Protein AF-A0A6N3CY88-F1 (afdb_monomer_lite)

Sequence (81 aa):
MNQKKIKISIKMVIIGIFAVIIAFVLSRLFVEYIDELLRSNWQYQLFESESSYIVFANCIMFSNILLEIFLIYICRKFRKI

Secondary structure (DSSP, 8-state):
--HHHHHHHHHHHHHHHHHHHHHHHHHHHHHHHHHHHHHHHHS--S-SSHHHHHHHHHHHHHHHHHHHHHHHHHHHHHTT-

Foldseek 3Di:
DPPVPVVVVVVVVVVVVVVLVVLLVVLLVVLVVVQVVCCVPPVDGPDPDPVVSVVNSVVSSVVVVVVVVVVVVVVVVVVVD

Structure (mmCIF, N/CA/C/O backbone):
data_AF-A0A6N3CY88-F1
#
_entry.id   AF-A0A6N3CY88-F1
#
loop_
_atom_site.group_PDB
_atom_site.id
_atom_site.type_symbol
_atom_site.label_atom_id
_atom_site.label_alt_id
_atom_site.label_comp_id
_atom_site.label_asym_id
_atom_site.label_entity_id
_atom_site.label_seq_id
_atom_site.pdbx_PDB_ins_code
_atom_site.Cartn_x
_atom_site.Cartn_y
_atom_site.Cartn_z
_atom_site.occupancy
_atom_site.B_iso_or_equiv
_atom_site.auth_seq_id
_atom_site.auth_comp_id
_atom_site.auth_asym_id
_atom_site.auth_atom_id
_atom_site.pdbx_PDB_model_num
ATOM 1 N N . MET A 1 1 ? -20.713 6.841 32.379 1.00 56.38 1 MET A N 1
ATOM 2 C CA . MET A 1 1 ? -20.191 6.207 31.141 1.00 56.38 1 MET A CA 1
ATOM 3 C C . MET A 1 1 ? -19.192 7.184 30.520 1.00 56.38 1 MET A C 1
ATOM 5 O O . MET A 1 1 ? -19.582 8.332 30.425 1.00 56.38 1 MET A O 1
ATOM 9 N N . ASN A 1 2 ? -17.942 6.808 30.181 1.00 58.56 2 ASN A N 1
ATOM 10 C CA . ASN A 1 2 ? -17.236 7.285 28.958 1.00 58.56 2 ASN A CA 1
ATOM 11 C C . ASN A 1 2 ? -15.720 7.545 28.985 1.00 58.56 2 ASN A C 1
ATOM 13 O O . ASN A 1 2 ? -15.143 7.414 27.917 1.00 58.56 2 ASN A O 1
ATOM 17 N N . GLN A 1 3 ? -15.021 7.810 30.093 1.00 59.69 3 GLN A N 1
ATOM 18 C CA . GLN A 1 3 ? -13.564 8.092 30.012 1.00 59.69 3 GLN A CA 1
ATOM 19 C C . GLN A 1 3 ? -12.761 6.918 29.391 1.00 59.69 3 GLN A C 1
ATOM 21 O O . GLN A 1 3 ? -11.980 7.106 28.459 1.00 59.69 3 GLN A O 1
ATOM 26 N N . LYS A 1 4 ? -13.039 5.670 29.814 1.00 63.72 4 LYS A N 1
ATOM 27 C CA . LYS A 1 4 ? -12.439 4.457 29.213 1.00 63.72 4 LYS A CA 1
ATOM 28 C C . LYS A 1 4 ? -12.857 4.231 27.750 1.00 63.72 4 LYS A C 1
ATOM 30 O O . LYS A 1 4 ? -12.013 3.853 26.949 1.00 63.72 4 LYS A O 1
ATOM 35 N N . LYS A 1 5 ? -14.127 4.474 27.389 1.00 63.59 5 LYS A N 1
ATOM 36 C CA . LYS A 1 5 ? -14.618 4.317 26.002 1.00 63.59 5 LYS A CA 1
ATOM 37 C C . LYS A 1 5 ? -13.982 5.346 25.059 1.00 63.59 5 LYS A C 1
ATOM 39 O O . LYS A 1 5 ? -13.523 4.964 23.993 1.00 63.59 5 LYS A O 1
ATOM 44 N N . ILE A 1 6 ? -13.878 6.609 25.481 1.00 66.06 6 ILE A N 1
ATOM 45 C CA . ILE A 1 6 ? -13.240 7.689 24.708 1.00 66.06 6 ILE A CA 1
ATOM 46 C C . ILE A 1 6 ?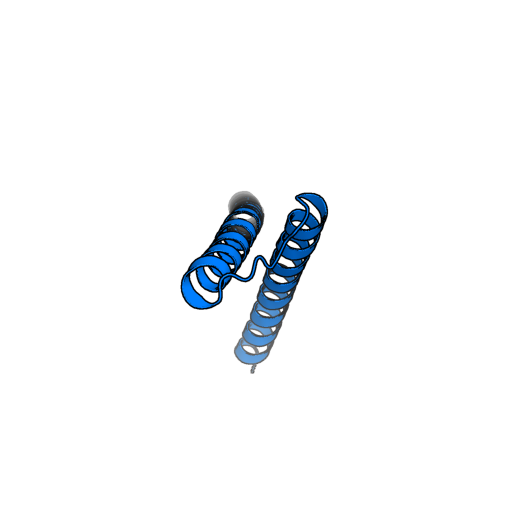 -11.756 7.377 24.473 1.00 66.06 6 ILE A C 1
ATOM 48 O O . ILE A 1 6 ? -11.278 7.472 23.345 1.00 66.06 6 ILE A O 1
ATOM 52 N N . LYS A 1 7 ? -11.038 6.917 25.507 1.00 65.56 7 LYS A N 1
ATOM 53 C CA . LYS A 1 7 ? -9.618 6.543 25.395 1.00 65.56 7 LYS A CA 1
ATOM 54 C C . LYS A 1 7 ? -9.389 5.377 24.421 1.00 65.56 7 LYS A C 1
ATOM 56 O O . LYS A 1 7 ? -8.408 5.384 23.681 1.00 65.56 7 LYS A O 1
ATOM 61 N N . ILE A 1 8 ? -10.299 4.398 24.392 1.00 69.62 8 ILE A N 1
ATOM 62 C CA . ILE A 1 8 ? -10.264 3.282 23.430 1.00 69.62 8 ILE A CA 1
ATOM 63 C C . ILE A 1 8 ? -10.525 3.786 22.004 1.00 69.62 8 ILE A C 1
ATOM 65 O O . ILE A 1 8 ? -9.791 3.409 21.094 1.00 69.62 8 ILE A O 1
ATOM 69 N N . SER A 1 9 ? -11.506 4.672 21.807 1.00 72.25 9 SER A N 1
ATOM 70 C CA . SER A 1 9 ? -11.805 5.238 20.486 1.00 72.25 9 SER A CA 1
ATOM 71 C C . SER A 1 9 ? -10.630 6.029 19.906 1.00 72.25 9 SER A C 1
ATOM 73 O O . SER A 1 9 ? -10.279 5.818 18.750 1.00 72.25 9 SER A O 1
ATOM 75 N N . ILE A 1 10 ? -9.963 6.872 20.703 1.00 79.38 10 ILE A N 1
ATOM 76 C CA . ILE A 1 10 ? -8.791 7.644 20.248 1.00 79.38 10 ILE A CA 1
ATOM 77 C C . ILE A 1 10 ? -7.643 6.710 19.840 1.00 79.38 10 ILE A C 1
ATOM 79 O O . ILE A 1 10 ? -7.030 6.906 18.794 1.00 79.38 10 ILE A O 1
ATOM 83 N N . LYS A 1 11 ? -7.384 5.650 20.619 1.00 79.44 11 LYS A N 1
ATOM 84 C CA . LYS A 1 11 ? -6.346 4.662 20.289 1.00 79.44 11 LYS A CA 1
ATOM 85 C C . LYS A 1 11 ? -6.617 3.977 18.943 1.00 79.44 11 LYS A C 1
ATOM 87 O O . LYS A 1 11 ? -5.689 3.795 18.164 1.00 79.44 11 LYS A O 1
ATOM 92 N N . MET A 1 12 ? -7.873 3.633 18.658 1.00 79.38 12 MET A N 1
ATOM 93 C CA . MET A 1 12 ? -8.264 3.019 17.381 1.00 79.38 12 MET A CA 1
ATOM 94 C C . MET A 1 12 ? -8.101 3.979 16.197 1.00 79.38 12 MET A C 1
ATOM 96 O O . MET A 1 12 ? -7.661 3.551 15.135 1.00 79.38 12 MET A O 1
ATOM 100 N N . VAL A 1 13 ? -8.403 5.268 16.384 1.00 83.06 13 VAL A N 1
ATOM 101 C CA . VAL A 1 13 ? -8.187 6.296 15.351 1.00 83.06 13 VAL A CA 1
ATOM 102 C C . VAL A 1 13 ? -6.701 6.430 15.019 1.00 83.06 13 VAL A C 1
ATOM 104 O O . VAL A 1 13 ? -6.341 6.416 13.847 1.00 83.06 13 VAL A O 1
ATOM 107 N N . ILE A 1 14 ? -5.830 6.486 16.033 1.00 86.38 14 ILE A N 1
ATOM 108 C CA . ILE A 1 14 ? -4.374 6.569 15.831 1.00 86.38 14 ILE A CA 1
ATOM 109 C C . ILE A 1 14 ? -3.857 5.347 15.063 1.00 86.38 14 ILE A C 1
ATOM 111 O O . ILE A 1 14 ? -3.082 5.504 14.124 1.00 86.38 14 ILE A O 1
ATOM 115 N N . ILE A 1 15 ? -4.311 4.141 15.423 1.00 85.69 15 ILE A N 1
ATOM 116 C CA . ILE A 1 15 ? -3.934 2.905 14.719 1.00 85.69 15 ILE A CA 1
ATOM 117 C C . ILE A 1 15 ? -4.376 2.959 13.251 1.00 85.69 15 ILE A C 1
ATOM 119 O O . ILE A 1 15 ? -3.587 2.621 12.375 1.00 85.69 15 ILE A O 1
ATOM 123 N N . GLY A 1 16 ? -5.599 3.423 12.975 1.00 83.69 16 GLY A N 1
ATOM 124 C CA . GLY A 1 16 ? -6.099 3.563 11.605 1.00 83.69 16 GLY A CA 1
ATOM 125 C C . GLY A 1 16 ? -5.274 4.542 10.767 1.00 83.69 16 GLY A C 1
ATOM 126 O O . GLY A 1 16 ? -4.906 4.225 9.642 1.00 83.69 16 GLY A O 1
ATOM 127 N N . ILE A 1 17 ? -4.915 5.701 11.329 1.00 89.06 17 ILE A N 1
ATOM 128 C CA . ILE A 1 17 ? -4.043 6.676 10.650 1.00 89.06 17 ILE A CA 1
ATOM 129 C C . ILE A 1 17 ? -2.672 6.055 10.361 1.00 89.06 17 ILE A C 1
ATOM 131 O O . ILE A 1 17 ? -2.155 6.182 9.254 1.00 89.06 17 ILE A O 1
ATOM 135 N N . PHE A 1 18 ? -2.094 5.353 11.338 1.00 90.00 18 PHE A N 1
ATOM 136 C CA . PHE A 1 18 ? -0.789 4.718 11.176 1.00 90.00 18 PHE A CA 1
ATOM 137 C C . PHE A 1 18 ? -0.809 3.628 10.096 1.00 90.00 18 PHE A C 1
ATOM 139 O O . PHE A 1 18 ? 0.116 3.553 9.293 1.00 90.00 18 PHE A O 1
ATOM 146 N N . ALA A 1 19 ? -1.885 2.839 10.018 1.00 85.00 19 ALA A N 1
ATOM 147 C CA . ALA A 1 19 ? -2.071 1.835 8.971 1.00 85.00 19 ALA A CA 1
ATOM 148 C C . ALA A 1 19 ? -2.102 2.464 7.568 1.00 85.00 19 ALA A C 1
ATOM 150 O O . ALA A 1 19 ? -1.428 1.974 6.664 1.00 85.00 19 ALA A O 1
ATOM 151 N N . VAL A 1 20 ? -2.792 3.598 7.396 1.00 88.06 20 VAL A N 1
ATOM 152 C CA . VAL A 1 20 ? -2.817 4.330 6.116 1.00 88.06 20 VAL A CA 1
ATOM 153 C C . VAL A 1 20 ? -1.423 4.835 5.733 1.00 88.06 20 VAL A C 1
ATOM 155 O O . VAL A 1 20 ? -1.018 4.696 4.580 1.00 88.06 20 VAL A O 1
ATOM 158 N N . ILE A 1 21 ? -0.664 5.378 6.690 1.00 91.44 21 ILE A N 1
ATOM 159 C CA . ILE A 1 21 ? 0.715 5.835 6.450 1.00 91.44 21 ILE A CA 1
ATOM 160 C C . ILE A 1 21 ? 1.609 4.658 6.041 1.00 91.44 21 ILE A C 1
ATOM 162 O O . ILE A 1 21 ? 2.362 4.763 5.074 1.00 91.44 21 ILE A O 1
ATOM 166 N N . ILE A 1 22 ? 1.506 3.521 6.735 1.00 90.31 22 ILE A N 1
ATOM 167 C CA . ILE A 1 22 ? 2.254 2.310 6.382 1.00 90.31 22 ILE A CA 1
ATOM 168 C C . ILE A 1 22 ? 1.889 1.849 4.970 1.00 90.31 22 ILE A C 1
ATOM 170 O O . ILE A 1 22 ? 2.786 1.602 4.167 1.00 90.31 22 ILE A O 1
ATOM 174 N N . ALA A 1 23 ? 0.597 1.769 4.641 1.00 89.44 23 ALA A N 1
ATOM 175 C CA . ALA A 1 23 ? 0.140 1.363 3.315 1.00 89.44 23 ALA A CA 1
ATOM 176 C C . ALA A 1 23 ? 0.681 2.297 2.223 1.00 89.44 23 ALA A C 1
ATOM 178 O O . ALA A 1 23 ? 1.108 1.832 1.166 1.00 89.44 23 ALA A O 1
ATOM 179 N N . PHE A 1 24 ? 0.726 3.603 2.490 1.00 91.56 24 PHE A N 1
ATOM 180 C CA . PHE A 1 24 ? 1.286 4.601 1.583 1.00 91.56 24 PHE A CA 1
ATOM 181 C C . PHE A 1 24 ? 2.780 4.382 1.306 1.00 91.56 24 PHE A C 1
ATOM 183 O O . PHE A 1 24 ? 3.202 4.437 0.146 1.00 91.56 24 PHE A O 1
ATOM 190 N N . VAL A 1 25 ? 3.577 4.134 2.350 1.00 93.06 25 VAL A N 1
ATOM 191 C CA . VAL A 1 25 ? 5.028 3.913 2.227 1.00 93.06 25 VAL A CA 1
ATOM 192 C C . VAL A 1 25 ? 5.316 2.565 1.566 1.00 93.06 25 VAL A C 1
ATOM 194 O O . VAL A 1 25 ? 6.072 2.508 0.598 1.00 93.06 25 VAL A O 1
ATOM 197 N N . LEU A 1 26 ? 4.672 1.490 2.032 1.00 91.88 26 LEU A N 1
ATOM 198 C CA . LEU A 1 26 ? 4.872 0.142 1.496 1.00 91.88 26 LEU A CA 1
ATOM 199 C C . LEU A 1 26 ? 4.516 0.047 0.017 1.00 91.88 26 LEU A C 1
ATOM 201 O O . LEU A 1 26 ? 5.214 -0.632 -0.725 1.00 91.88 26 LEU A O 1
ATOM 205 N N . SER A 1 27 ? 3.465 0.739 -0.427 1.00 92.94 27 SER A N 1
ATOM 206 C CA . SER A 1 27 ? 3.063 0.686 -1.836 1.00 92.94 27 SER A CA 1
ATOM 207 C C . SER A 1 27 ? 4.133 1.281 -2.751 1.00 92.94 27 SER A C 1
ATOM 209 O O . SER A 1 27 ? 4.411 0.711 -3.796 1.00 92.94 27 SER A O 1
ATOM 211 N N . ARG A 1 28 ? 4.792 2.373 -2.346 1.00 93.50 28 ARG A N 1
ATOM 212 C CA . ARG A 1 28 ? 5.893 2.978 -3.118 1.00 93.50 28 ARG A CA 1
ATOM 213 C C . ARG A 1 28 ? 7.127 2.093 -3.157 1.00 93.50 28 ARG A C 1
ATOM 215 O O . ARG A 1 28 ? 7.635 1.834 -4.241 1.00 93.50 28 ARG A O 1
ATOM 222 N N . LEU A 1 29 ? 7.540 1.582 -1.995 1.00 93.44 29 LEU A N 1
ATOM 223 C CA . LEU A 1 29 ? 8.676 0.663 -1.897 1.00 93.44 29 LEU A CA 1
ATOM 224 C C . LEU A 1 29 ? 8.445 -0.606 -2.7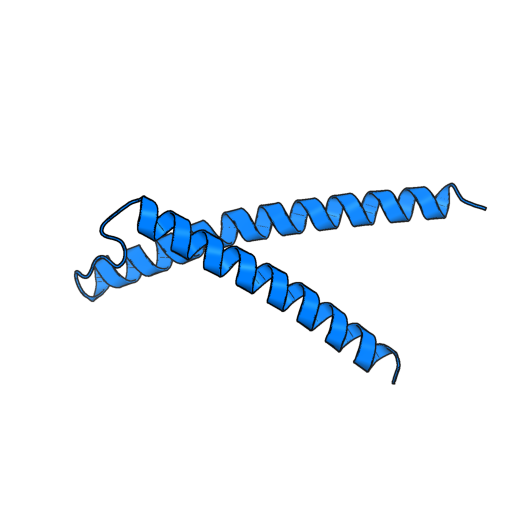20 1.00 93.44 29 LEU A C 1
ATOM 226 O O . LEU A 1 29 ? 9.359 -1.096 -3.369 1.00 93.44 29 LEU A O 1
ATOM 230 N N . PHE A 1 30 ? 7.219 -1.133 -2.717 1.00 91.94 30 PHE A N 1
ATOM 231 C CA . PHE A 1 30 ? 6.877 -2.315 -3.499 1.00 91.94 30 PHE A CA 1
ATOM 232 C C . PHE A 1 30 ? 6.943 -2.044 -5.004 1.00 91.94 30 PHE A C 1
ATOM 234 O O . PHE A 1 30 ? 7.511 -2.844 -5.739 1.00 91.94 30 PHE A O 1
ATOM 241 N N . VAL A 1 31 ? 6.393 -0.920 -5.471 1.00 92.94 31 VAL A N 1
ATOM 242 C CA . VAL A 1 31 ? 6.456 -0.553 -6.894 1.00 92.94 31 VAL A CA 1
ATOM 243 C C . VAL A 1 31 ? 7.893 -0.318 -7.346 1.00 92.94 31 VAL A C 1
ATOM 245 O O . VAL A 1 31 ? 8.282 -0.817 -8.396 1.00 92.94 31 VAL A O 1
ATOM 248 N N . GLU A 1 32 ? 8.681 0.395 -6.544 1.00 90.81 32 GLU A N 1
ATOM 249 C CA . GLU A 1 32 ? 10.100 0.643 -6.811 1.00 90.81 32 GLU A CA 1
ATOM 250 C C . GLU A 1 32 ? 10.893 -0.667 -6.863 1.00 90.81 32 GLU A C 1
ATOM 252 O O . GLU A 1 32 ? 11.638 -0.901 -7.807 1.00 90.81 32 GLU A O 1
ATOM 257 N N . TYR A 1 33 ? 10.642 -1.582 -5.923 1.00 91.19 33 TYR A N 1
ATOM 258 C CA . TYR A 1 33 ? 11.243 -2.913 -5.938 1.00 91.19 33 TYR A CA 1
ATOM 259 C C . TYR A 1 33 ? 10.908 -3.699 -7.212 1.00 91.19 33 TYR A C 1
ATOM 261 O O . TYR A 1 33 ? 11.788 -4.339 -7.784 1.00 91.19 33 TYR A O 1
ATOM 269 N N . ILE A 1 34 ? 9.651 -3.666 -7.669 1.00 90.31 34 ILE A N 1
ATOM 270 C CA . ILE A 1 34 ? 9.244 -4.350 -8.903 1.00 90.31 34 ILE A CA 1
ATOM 271 C C . ILE A 1 34 ? 9.935 -3.734 -10.121 1.00 90.31 34 ILE A C 1
ATOM 273 O O . ILE A 1 34 ? 10.429 -4.477 -10.967 1.00 90.31 34 ILE A O 1
ATOM 277 N N . ASP A 1 35 ? 10.000 -2.406 -10.207 1.00 90.00 35 ASP A N 1
ATOM 278 C CA . ASP A 1 35 ? 10.674 -1.720 -11.312 1.00 90.00 35 ASP A CA 1
ATOM 279 C C . ASP A 1 35 ? 12.177 -2.052 -11.345 1.00 90.00 35 ASP A C 1
ATOM 281 O O . ASP A 1 35 ? 12.703 -2.451 -12.384 1.00 90.00 35 ASP A O 1
ATOM 285 N N . GLU A 1 36 ? 12.855 -2.024 -10.194 1.00 89.06 36 GLU A N 1
ATOM 286 C CA . GLU A 1 36 ? 14.266 -2.412 -10.055 1.00 89.06 36 GLU A CA 1
ATOM 287 C C . GLU A 1 36 ? 14.497 -3.888 -10.429 1.00 89.06 36 GLU A C 1
ATOM 289 O O . GLU A 1 36 ? 15.472 -4.243 -11.101 1.00 89.06 36 GLU A O 1
ATOM 294 N N . LEU A 1 37 ? 13.580 -4.776 -10.037 1.00 91.62 37 LEU A N 1
ATOM 295 C CA . LEU A 1 37 ? 13.653 -6.203 -10.343 1.00 91.62 37 LEU A CA 1
ATOM 296 C C . LEU A 1 37 ? 13.488 -6.473 -11.844 1.00 91.62 37 LEU A C 1
ATOM 298 O O . LEU A 1 37 ? 14.196 -7.314 -12.401 1.00 91.62 37 LEU A O 1
ATOM 302 N N . LEU A 1 38 ? 12.591 -5.751 -12.513 1.00 88.81 38 LEU A N 1
ATOM 303 C CA . LEU A 1 38 ? 12.392 -5.843 -13.961 1.00 88.81 38 LEU A CA 1
ATOM 304 C C . LEU A 1 38 ? 13.576 -5.252 -14.728 1.00 88.81 38 LEU A C 1
ATOM 306 O O . LEU A 1 38 ? 14.054 -5.848 -15.698 1.00 88.81 38 LEU A O 1
ATOM 310 N N . ARG A 1 39 ? 14.108 -4.129 -14.248 1.00 88.25 39 ARG A N 1
ATOM 311 C CA . ARG A 1 39 ? 15.260 -3.468 -14.854 1.00 88.25 39 ARG A CA 1
ATOM 312 C C . ARG A 1 39 ? 16.526 -4.314 -14.746 1.00 88.25 39 ARG A C 1
ATOM 314 O O . ARG A 1 39 ? 17.263 -4.428 -15.722 1.00 88.25 39 ARG A O 1
ATOM 321 N N . SER A 1 40 ? 16.765 -4.933 -13.591 1.00 87.56 40 SER A N 1
ATOM 322 C CA . SER A 1 40 ? 17.948 -5.769 -13.347 1.00 87.56 40 SER A CA 1
ATOM 323 C C . SER A 1 40 ? 17.907 -7.112 -14.079 1.00 87.56 40 SER A C 1
ATOM 325 O O . SER A 1 40 ? 18.942 -7.556 -14.571 1.00 87.56 40 SER A O 1
ATOM 327 N N . ASN A 1 41 ? 16.736 -7.749 -14.190 1.00 89.19 41 ASN A N 1
ATOM 328 C CA . ASN A 1 41 ? 16.630 -9.077 -14.806 1.00 89.19 41 ASN A CA 1
ATOM 329 C C . ASN A 1 41 ? 16.319 -9.044 -16.304 1.00 89.19 41 ASN A C 1
ATOM 331 O O . ASN A 1 41 ? 16.807 -9.898 -17.043 1.00 89.19 41 ASN A O 1
ATOM 335 N N . TRP A 1 42 ? 15.504 -8.092 -16.761 1.00 87.88 42 TRP A N 1
ATOM 336 C CA . TRP A 1 42 ? 14.988 -8.065 -18.135 1.00 87.88 42 TRP A CA 1
ATOM 337 C C . TRP A 1 42 ? 15.359 -6.800 -18.907 1.00 87.88 42 TRP A C 1
ATOM 339 O O . TRP A 1 42 ? 14.927 -6.655 -20.047 1.00 87.88 42 TRP A O 1
ATOM 349 N N . GLN A 1 43 ? 16.149 -5.891 -18.314 1.00 82.06 43 GLN A N 1
ATOM 350 C CA . GLN A 1 43 ? 16.468 -4.574 -18.891 1.00 82.06 43 GLN A CA 1
ATOM 351 C C . GLN A 1 43 ? 15.216 -3.774 -19.284 1.00 82.06 43 GLN A C 1
ATOM 353 O O . GLN A 1 43 ? 15.265 -2.889 -20.136 1.00 82.06 43 GLN A O 1
ATOM 358 N N . TYR A 1 44 ? 14.089 -4.094 -18.653 1.00 81.50 44 TYR A N 1
ATOM 359 C CA . TYR A 1 44 ? 12.799 -3.495 -18.924 1.00 81.50 44 TYR A CA 1
ATOM 360 C C . TYR A 1 44 ? 12.471 -2.511 -17.809 1.00 81.50 44 TYR A C 1
ATOM 362 O O . TYR A 1 44 ? 12.522 -2.869 -16.635 1.00 81.50 44 TYR A O 1
ATOM 370 N N . GLN A 1 45 ? 12.143 -1.279 -18.182 1.00 81.94 45 GLN A N 1
ATOM 371 C CA . GLN A 1 45 ? 11.661 -0.272 -17.248 1.00 81.94 45 G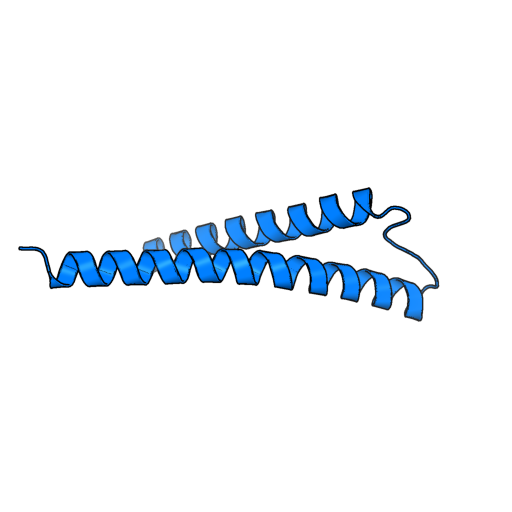LN A CA 1
ATOM 372 C C . GLN A 1 45 ? 10.134 -0.274 -17.297 1.00 81.94 45 GLN A C 1
ATOM 374 O O . GLN A 1 45 ? 9.548 -0.075 -18.360 1.00 81.94 45 GLN A O 1
ATOM 379 N N . LEU A 1 46 ? 9.492 -0.539 -16.159 1.00 81.25 46 LEU A N 1
ATOM 380 C CA . LEU A 1 46 ? 8.036 -0.641 -16.068 1.00 81.25 46 LEU A CA 1
ATOM 381 C C . LEU A 1 46 ? 7.382 0.744 -16.130 1.00 81.25 46 LEU A C 1
ATOM 383 O O . LEU A 1 46 ? 6.283 0.883 -16.665 1.00 81.25 46 LEU A O 1
ATOM 387 N N . PHE A 1 47 ? 8.062 1.766 -15.603 1.00 85.69 47 PHE A N 1
ATOM 388 C CA . PHE A 1 47 ? 7.565 3.141 -15.574 1.00 85.69 47 PHE A CA 1
ATOM 389 C C . PHE A 1 47 ? 8.488 4.082 -16.341 1.00 85.69 47 PHE A C 1
ATOM 391 O O . PHE A 1 47 ? 9.557 4.460 -15.867 1.00 85.69 47 PHE A O 1
ATOM 398 N N . GLU A 1 48 ? 8.050 4.513 -17.521 1.00 79.50 48 GLU A N 1
ATOM 399 C CA . GLU A 1 48 ? 8.768 5.505 -18.335 1.00 79.50 48 GLU A CA 1
ATOM 400 C C . GLU A 1 48 ? 8.591 6.938 -17.803 1.00 79.50 48 GLU A C 1
ATOM 402 O O . GLU A 1 48 ? 9.395 7.821 -18.099 1.00 79.50 48 GLU A O 1
ATOM 407 N N . SER A 1 49 ? 7.550 7.182 -16.996 1.00 87.44 49 SER A N 1
ATOM 408 C CA . SER A 1 49 ? 7.250 8.491 -16.410 1.00 87.44 49 SER A CA 1
ATOM 409 C C . SER A 1 49 ? 6.968 8.419 -14.910 1.00 87.44 49 SER A C 1
ATOM 411 O O . SER A 1 49 ? 6.325 7.485 -14.422 1.00 87.44 49 SER A O 1
ATOM 413 N N . GLU A 1 50 ? 7.340 9.475 -14.182 1.00 85.44 50 GLU A N 1
ATOM 414 C CA . GLU A 1 50 ? 7.028 9.620 -12.753 1.00 85.44 50 GLU A CA 1
ATOM 415 C C . GLU A 1 50 ? 5.510 9.593 -12.494 1.00 85.44 50 GLU A C 1
ATOM 417 O O . GLU A 1 50 ? 5.036 9.031 -11.508 1.00 85.44 50 GLU A O 1
ATOM 422 N N . SER A 1 51 ? 4.714 10.130 -13.424 1.00 90.50 51 SER A N 1
ATOM 423 C CA . SER A 1 51 ? 3.253 10.106 -13.325 1.00 90.50 51 SER A CA 1
ATOM 424 C C . SER A 1 51 ? 2.683 8.686 -13.351 1.00 90.50 51 SER A C 1
ATOM 426 O O . SER A 1 51 ? 1.781 8.379 -12.570 1.00 90.50 51 SER A O 1
ATOM 428 N N . SER A 1 52 ? 3.217 7.809 -14.206 1.00 87.81 52 SER A N 1
ATOM 429 C CA . SER A 1 52 ? 2.772 6.415 -14.305 1.00 87.81 52 SER A CA 1
ATOM 430 C C . SER A 1 52 ? 3.130 5.616 -13.047 1.00 87.81 52 SER A C 1
ATOM 432 O O . SER A 1 52 ? 2.280 4.893 -12.523 1.00 87.81 52 SER A O 1
ATOM 434 N N . TYR A 1 53 ? 4.324 5.854 -12.490 1.00 91.44 53 TYR A N 1
ATOM 435 C CA . TYR A 1 53 ? 4.745 5.327 -11.192 1.00 91.44 53 TYR A CA 1
ATOM 436 C C . TYR A 1 53 ? 3.783 5.749 -10.071 1.00 91.44 53 TYR A C 1
ATOM 438 O O . TYR A 1 53 ? 3.287 4.906 -9.323 1.00 91.44 53 TYR A O 1
ATOM 446 N N . ILE A 1 54 ? 3.459 7.047 -9.978 1.00 90.56 54 ILE A N 1
ATOM 447 C CA . ILE A 1 54 ? 2.577 7.576 -8.925 1.00 90.56 54 ILE A CA 1
ATOM 448 C C . ILE A 1 54 ? 1.181 6.953 -9.010 1.00 90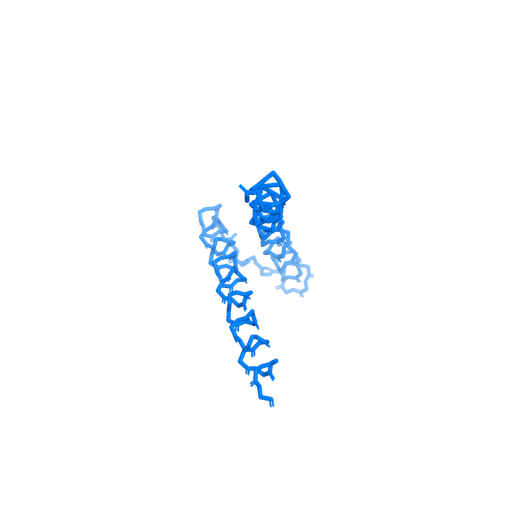.56 54 ILE A C 1
ATOM 450 O O . ILE A 1 54 ? 0.623 6.553 -7.985 1.00 90.56 54 ILE A O 1
ATOM 454 N N . VAL A 1 55 ? 0.607 6.862 -10.214 1.00 92.44 55 VAL A N 1
ATOM 455 C CA . VAL A 1 55 ? -0.718 6.257 -10.413 1.00 92.44 55 VAL A CA 1
ATOM 456 C C . VAL A 1 55 ? -0.701 4.798 -9.969 1.00 92.44 55 VAL A C 1
ATOM 458 O O . VAL A 1 55 ? -1.562 4.391 -9.189 1.00 92.44 55 VAL A O 1
ATOM 461 N N . PHE A 1 56 ? 0.303 4.029 -10.389 1.00 92.44 56 PHE A N 1
ATOM 462 C CA . PHE A 1 56 ? 0.392 2.613 -10.051 1.00 92.44 56 PHE A CA 1
ATOM 463 C C . PHE A 1 56 ? 0.604 2.382 -8.547 1.00 92.44 56 PHE A C 1
ATOM 465 O O . PHE A 1 56 ? -0.111 1.585 -7.936 1.00 92.44 56 PHE A O 1
ATOM 472 N N . ALA A 1 57 ? 1.498 3.143 -7.908 1.00 92.38 57 ALA A N 1
ATOM 473 C CA . ALA A 1 57 ? 1.710 3.090 -6.461 1.00 92.38 57 ALA A CA 1
ATOM 474 C C . ALA A 1 57 ? 0.435 3.435 -5.674 1.00 92.38 57 ALA A C 1
ATOM 476 O O . ALA A 1 57 ? 0.117 2.782 -4.676 1.00 92.38 57 ALA A O 1
ATOM 477 N N . ASN A 1 58 ? -0.343 4.413 -6.142 1.00 93.06 58 ASN A N 1
ATOM 478 C CA . ASN A 1 58 ? -1.627 4.753 -5.534 1.00 93.06 58 ASN A CA 1
ATOM 479 C C . ASN A 1 58 ? -2.679 3.647 -5.736 1.00 93.06 58 ASN A C 1
ATOM 481 O O . ASN A 1 58 ? -3.449 3.371 -4.813 1.00 93.06 58 ASN A O 1
ATOM 485 N N . CYS A 1 59 ? -2.700 2.975 -6.893 1.00 93.38 59 CYS A N 1
ATOM 486 C CA . CYS A 1 59 ? -3.569 1.819 -7.132 1.00 93.38 59 CYS A CA 1
ATOM 487 C C . CYS A 1 59 ? -3.262 0.662 -6.170 1.00 93.38 59 CYS A C 1
ATOM 489 O O . CYS A 1 59 ? -4.191 0.067 -5.614 1.00 93.38 59 CYS A O 1
ATOM 491 N N . ILE A 1 60 ? -1.981 0.370 -5.922 1.00 92.75 60 ILE A N 1
ATOM 492 C CA . ILE A 1 60 ? -1.572 -0.646 -4.940 1.00 92.75 60 ILE A CA 1
ATOM 493 C C . ILE A 1 60 ? -2.002 -0.239 -3.531 1.00 92.75 60 ILE A C 1
ATOM 495 O O . ILE A 1 60 ? -2.593 -1.045 -2.815 1.00 92.75 60 ILE A O 1
ATOM 499 N N . MET A 1 61 ? -1.789 1.023 -3.154 1.00 93.56 61 MET A N 1
ATOM 500 C CA . ME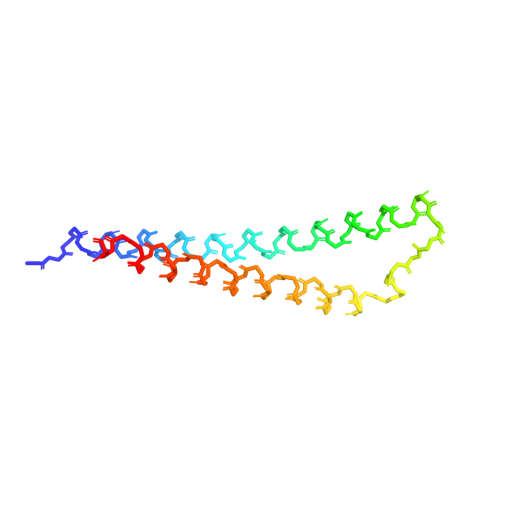T A 1 61 ? -2.206 1.532 -1.847 1.00 93.56 61 MET A CA 1
ATOM 501 C C . MET A 1 61 ? -3.711 1.359 -1.628 1.00 93.56 61 MET A C 1
ATOM 503 O O . MET A 1 61 ? -4.132 0.847 -0.591 1.00 93.56 61 MET A O 1
ATOM 507 N N . PHE A 1 62 ? -4.526 1.745 -2.611 1.00 91.44 62 PHE A N 1
ATOM 508 C CA . PHE A 1 62 ? -5.976 1.600 -2.528 1.00 91.44 62 PHE A CA 1
ATOM 509 C C . PHE A 1 62 ? -6.402 0.130 -2.442 1.00 91.44 62 PHE A C 1
ATOM 511 O O . PHE A 1 62 ? -7.253 -0.220 -1.625 1.00 91.44 62 PHE A O 1
ATOM 518 N N . SER A 1 63 ? -5.764 -0.742 -3.226 1.00 91.31 63 SER A N 1
ATOM 519 C CA . SER A 1 63 ? -6.022 -2.187 -3.203 1.00 91.31 63 SER A CA 1
ATOM 520 C C . SER A 1 63 ? -5.691 -2.804 -1.842 1.00 91.31 63 SER A C 1
ATOM 522 O O . SER A 1 63 ? -6.477 -3.595 -1.324 1.00 91.31 63 SER A O 1
ATOM 524 N N . ASN A 1 64 ? -4.584 -2.390 -1.220 1.00 88.31 64 ASN A N 1
ATOM 525 C CA . ASN A 1 64 ? -4.195 -2.835 0.118 1.00 88.31 64 ASN A CA 1
ATOM 526 C C . ASN A 1 64 ? -5.210 -2.407 1.184 1.00 88.31 64 ASN A C 1
ATOM 528 O O . ASN A 1 64 ? -5.609 -3.224 2.012 1.00 88.31 64 ASN A O 1
ATOM 532 N N . ILE A 1 65 ? -5.685 -1.160 1.130 1.00 88.50 65 ILE A N 1
ATOM 533 C CA . ILE A 1 65 ? -6.711 -0.662 2.059 1.00 88.50 65 ILE A CA 1
ATOM 534 C C . ILE A 1 65 ? -8.026 -1.435 1.880 1.00 88.50 65 ILE A C 1
ATOM 536 O O . ILE A 1 65 ? -8.642 -1.853 2.863 1.00 88.50 65 ILE A O 1
ATOM 540 N N . LEU A 1 66 ? -8.460 -1.663 0.635 1.00 89.94 66 LEU A N 1
ATOM 541 C CA . LEU A 1 66 ? -9.662 -2.452 0.354 1.00 89.94 66 LEU A CA 1
ATOM 542 C C . LEU A 1 66 ? -9.536 -3.889 0.866 1.00 89.94 66 LEU A C 1
ATOM 544 O O . LEU A 1 66 ? -10.476 -4.406 1.475 1.00 89.94 66 LEU A O 1
ATOM 548 N N . LEU A 1 67 ? -8.379 -4.519 0.653 1.00 88.56 67 LEU A N 1
ATOM 549 C CA . LEU A 1 67 ? -8.096 -5.864 1.140 1.00 88.56 67 LEU A CA 1
ATOM 550 C C . LEU A 1 67 ? -8.150 -5.921 2.669 1.00 88.56 67 LEU A C 1
ATOM 552 O O . LEU A 1 67 ? -8.762 -6.832 3.223 1.00 88.56 67 LEU A O 1
ATOM 556 N N . GLU A 1 68 ? -7.575 -4.938 3.360 1.00 85.31 68 GLU A N 1
ATOM 557 C CA . GLU A 1 68 ? -7.603 -4.867 4.821 1.00 85.31 68 GLU A CA 1
ATOM 558 C C . GLU A 1 68 ? -9.040 -4.746 5.355 1.00 85.31 68 GLU A C 1
ATOM 560 O O . GLU A 1 68 ? -9.442 -5.493 6.251 1.00 85.31 68 GLU A O 1
ATOM 565 N N . ILE A 1 69 ? -9.864 -3.881 4.750 1.00 85.81 69 ILE A N 1
ATOM 566 C CA . ILE A 1 69 ? -11.290 -3.748 5.092 1.00 85.81 69 ILE A CA 1
ATOM 567 C C . ILE A 1 69 ? -12.032 -5.071 4.861 1.00 85.81 69 ILE A C 1
ATOM 569 O O . ILE A 1 69 ? -12.819 -5.502 5.713 1.00 85.81 69 ILE A O 1
ATOM 573 N N . PHE A 1 70 ? -11.776 -5.730 3.730 1.00 88.44 70 PHE A N 1
ATOM 574 C CA . PHE A 1 70 ? -12.394 -7.005 3.383 1.00 88.44 70 PHE A CA 1
ATOM 575 C C . PHE A 1 70 ? -12.003 -8.121 4.365 1.00 88.44 70 PHE A C 1
ATOM 577 O O . PHE A 1 70 ? -12.872 -8.849 4.851 1.00 88.44 70 PHE A O 1
ATOM 584 N N . LEU A 1 71 ? -10.725 -8.208 4.742 1.00 84.88 71 LEU A N 1
ATOM 585 C CA . LEU A 1 71 ? -10.230 -9.151 5.747 1.00 84.88 71 LEU A CA 1
ATOM 586 C C . LEU A 1 71 ? -10.861 -8.895 7.120 1.00 84.88 71 LEU A C 1
ATOM 588 O O . LEU A 1 71 ? -11.324 -9.834 7.768 1.00 84.88 71 LEU A O 1
ATOM 592 N N . ILE A 1 72 ? -10.961 -7.634 7.555 1.00 85.62 72 ILE A N 1
ATOM 593 C CA . ILE A 1 72 ? -11.642 -7.274 8.809 1.00 85.62 72 ILE A CA 1
ATOM 594 C C . ILE A 1 72 ? -13.111 -7.710 8.768 1.00 85.62 72 ILE A C 1
ATOM 596 O O . ILE A 1 72 ? -13.626 -8.243 9.758 1.00 85.62 72 ILE A O 1
ATOM 600 N N . TYR A 1 73 ? -13.795 -7.494 7.643 1.00 85.12 73 TYR A N 1
ATOM 601 C CA . TYR A 1 73 ? -15.183 -7.908 7.455 1.00 85.12 73 TYR A CA 1
ATOM 602 C C . TYR A 1 73 ? -15.341 -9.431 7.568 1.00 85.12 73 TYR A C 1
ATOM 604 O O . TYR A 1 73 ? -16.175 -9.903 8.347 1.00 85.12 73 TYR A O 1
ATOM 612 N N . ILE A 1 74 ? -14.503 -10.197 6.864 1.00 88.12 74 ILE A N 1
ATOM 613 C CA . ILE A 1 74 ? -14.482 -11.663 6.921 1.00 88.12 74 ILE A CA 1
ATOM 614 C C . ILE A 1 74 ? -14.215 -12.149 8.347 1.00 88.12 74 ILE A C 1
ATOM 616 O O . ILE A 1 74 ? -15.012 -12.913 8.892 1.00 88.12 74 ILE A O 1
ATOM 620 N N . CYS A 1 75 ? -13.153 -11.663 8.991 1.00 84.19 75 CYS A N 1
ATOM 621 C CA . CYS A 1 75 ? -12.798 -12.044 10.357 1.00 84.19 75 CYS A CA 1
ATOM 622 C C . CYS A 1 75 ? -13.937 -11.757 11.344 1.00 84.19 75 CYS A C 1
ATOM 624 O O . CYS A 1 75 ? -14.217 -12.565 12.228 1.00 84.19 75 CYS A O 1
ATOM 626 N N . ARG A 1 76 ? -14.642 -10.628 11.193 1.00 81.69 76 ARG A N 1
ATOM 627 C CA . ARG A 1 76 ? -15.822 -10.306 12.013 1.00 81.69 76 ARG A CA 1
ATOM 628 C C . ARG A 1 76 ? -17.000 -11.238 11.755 1.00 81.69 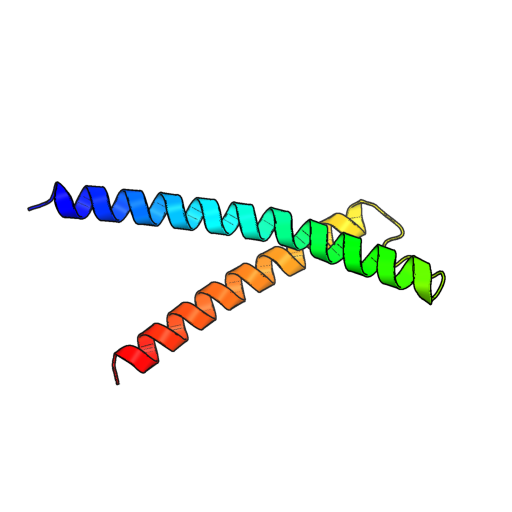76 ARG A C 1
ATOM 630 O O . ARG A 1 76 ? -17.713 -11.552 12.704 1.00 81.69 76 ARG A O 1
ATOM 637 N N . LYS A 1 77 ? -17.220 -11.645 10.504 1.00 79.75 77 LYS A N 1
ATOM 638 C CA . LYS A 1 77 ? -18.282 -12.584 10.131 1.00 79.75 77 LYS A CA 1
ATOM 639 C C . LYS A 1 77 ? -18.013 -13.974 10.713 1.00 79.75 77 LYS A C 1
ATOM 641 O O . LYS A 1 77 ? -18.901 -14.522 11.349 1.00 79.75 77 LYS A O 1
ATOM 646 N N . PHE A 1 78 ? -16.786 -14.482 10.586 1.00 74.44 78 PHE A N 1
ATOM 647 C CA . PHE A 1 78 ? -16.384 -15.779 11.146 1.00 74.44 78 PHE A CA 1
ATOM 648 C C . PHE A 1 78 ? -16.355 -15.802 12.676 1.00 74.44 78 PHE A C 1
ATOM 650 O O . PHE A 1 78 ? -16.722 -16.805 13.261 1.00 74.44 78 PHE A O 1
ATOM 657 N N . ARG A 1 79 ? -15.986 -14.703 13.348 1.00 66.00 79 ARG A N 1
ATOM 658 C CA . ARG A 1 79 ? -15.988 -14.630 14.824 1.00 66.00 79 ARG A CA 1
ATOM 659 C C . ARG A 1 79 ? -17.391 -14.603 15.450 1.00 66.00 79 ARG A C 1
ATOM 661 O O . ARG A 1 79 ? -17.510 -14.710 16.665 1.00 66.00 79 ARG A O 1
ATOM 668 N N . LYS A 1 80 ? -18.432 -14.346 14.653 1.00 53.16 80 LYS A N 1
ATOM 669 C CA . LYS A 1 80 ? -19.838 -14.329 15.093 1.00 53.16 80 LYS A CA 1
ATOM 670 C C . LYS A 1 80 ? -20.573 -15.650 14.827 1.00 53.16 80 LYS A C 1
ATOM 672 O O . LYS A 1 80 ? -21.733 -15.746 15.220 1.00 53.16 80 LYS A O 1
ATOM 677 N N . ILE A 1 81 ? -19.930 -16.595 14.141 1.00 48.72 81 ILE A N 1
ATOM 678 C CA . ILE A 1 81 ? -20.388 -17.978 13.951 1.00 48.72 81 ILE A CA 1
ATOM 679 C C . ILE A 1 81 ? -19.776 -18.814 15.074 1.00 48.72 81 ILE A C 1
ATOM 681 O O . ILE A 1 81 ? -20.514 -19.655 15.625 1.00 48.72 81 ILE A O 1
#

Organism: Clostridioides difficile (NCBI:txid1496)

Radius of gyration: 18.2 Å; chains: 1; bounding box: 38×28×50 Å

pLDDT: mean 84.03, std 10.37, range [48.72, 93.56]